Protein AF-A0A7J9YKT3-F1 (afdb_monomer)

Solvent-accessible surface area (backbone atoms only — not comparable to full-atom values): 11358 Å² total; per-residue (Å²): 134,88,76,87,87,88,88,83,88,82,89,78,87,82,83,91,82,81,89,82,86,80,87,88,91,87,81,93,78,93,74,86,92,73,92,78,86,91,80,77,77,70,75,62,49,61,68,47,56,59,59,76,68,74,59,52,71,67,57,52,49,51,52,51,50,53,52,52,51,50,52,50,59,66,44,57,58,57,52,57,50,56,63,51,50,61,52,55,52,54,52,51,52,51,54,46,56,55,48,55,51,51,49,54,50,50,53,50,52,49,61,55,54,70,38,64,71,46,45,53,50,50,36,35,69,75,71,65,51,73,61,98,90,60,81,89,84,78,88,79,72,84,70,72,58,64,68,49,54,59,44,53,56,51,51,51,58,58,64,76,47,60,76,64,62,68,56,51,55,77,72,76,114

Radius of gyration: 45.7 Å; Cα contacts (8 Å, |Δi|>4): 16; chains: 1; bounding box: 79×51×125 Å

Secondary structure (DSSP, 8-state):
-----------------------------------S---SSSHHHHHHHHHHT---HHHHHHHHHHHHHHHHHHHHHHHHHHHHHHHHHHHHHHHHHHHHHHHHHHHHHHHHHTSHHHHHHHIIIII----TT-------PPP-THHHHHHHHHHHHHHTS-TTHHHHHHHH-

Mean predicted aligned error: 21.44 Å

Structure (mmCIF, N/CA/C/O backbone):
data_AF-A0A7J9YKT3-F1
#
_entry.id   AF-A0A7J9YKT3-F1
#
loop_
_atom_site.group_PDB
_atom_site.id
_atom_site.type_symbol
_atom_site.label_atom_id
_atom_site.label_alt_id
_atom_site.label_comp_id
_atom_site.label_asym_id
_atom_site.label_entity_id
_atom_site.label_seq_id
_atom_site.pdbx_PDB_ins_code
_atom_site.Cartn_x
_atom_site.Cartn_y
_atom_site.Cartn_z
_atom_site.occupancy
_atom_site.B_iso_or_equiv
_atom_site.auth_seq_id
_atom_site.auth_comp_id
_atom_site.auth_asym_id
_atom_site.auth_atom_id
_atom_site.pdbx_PDB_model_num
ATOM 1 N N . MET A 1 1 ? -44.458 -33.707 -50.980 1.00 42.25 1 MET A N 1
ATOM 2 C CA . MET A 1 1 ? -44.261 -34.019 -52.418 1.00 42.25 1 MET A CA 1
ATOM 3 C C . MET A 1 1 ? -43.1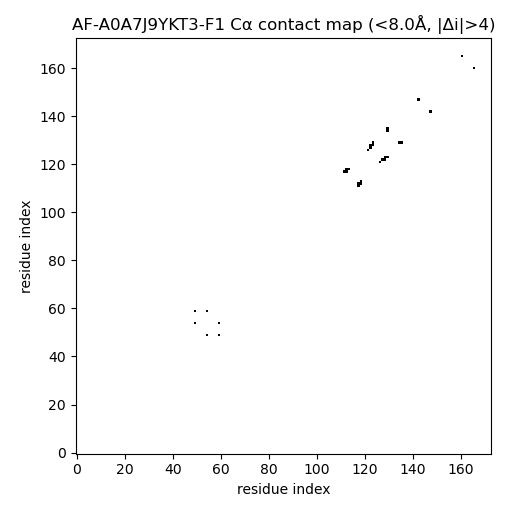01 -33.141 -52.887 1.00 42.25 1 MET A C 1
ATOM 5 O O . MET A 1 1 ? -43.136 -31.963 -52.579 1.00 42.25 1 MET A O 1
ATOM 9 N N . ALA A 1 2 ? -41.930 -33.675 -53.257 1.00 43.16 2 ALA A N 1
ATOM 10 C CA . ALA A 1 2 ? -41.594 -34.298 -54.555 1.00 43.16 2 ALA A CA 1
ATOM 11 C C . ALA A 1 2 ? -41.707 -33.292 -55.731 1.00 43.16 2 ALA A C 1
ATOM 13 O O . ALA A 1 2 ? -42.764 -32.691 -55.865 1.00 43.16 2 ALA A O 1
ATOM 14 N N . GLY A 1 3 ? -40.708 -33.057 -56.599 1.00 41.66 3 GLY A N 1
ATOM 15 C CA . GLY A 1 3 ? -39.344 -33.619 -56.748 1.00 41.66 3 GLY A CA 1
ATOM 16 C C . GLY A 1 3 ? -38.314 -32.543 -57.173 1.00 41.66 3 GLY A C 1
ATOM 17 O O . GLY A 1 3 ? -38.666 -31.383 -57.336 1.00 41.66 3 GLY A O 1
ATOM 18 N N . ARG A 1 4 ? -36.999 -32.823 -57.234 1.00 44.78 4 ARG A N 1
ATOM 19 C CA . ARG A 1 4 ? -36.283 -33.336 -58.437 1.00 44.78 4 ARG A CA 1
ATOM 20 C C . ARG A 1 4 ? -36.859 -32.738 -59.742 1.00 44.78 4 ARG A C 1
ATOM 22 O O . ARG A 1 4 ? -38.002 -33.028 -60.055 1.00 44.78 4 ARG A O 1
ATOM 29 N N . GLY A 1 5 ? -36.177 -31.931 -60.558 1.00 40.28 5 GLY A N 1
ATOM 30 C CA . GLY A 1 5 ? -34.738 -31.703 -60.743 1.00 40.28 5 GLY A CA 1
ATOM 31 C C . GLY A 1 5 ? -34.301 -32.226 -62.121 1.00 40.28 5 GLY A C 1
ATOM 32 O O . GLY A 1 5 ? -34.544 -33.390 -62.419 1.00 40.28 5 GLY A O 1
ATOM 33 N N . SER A 1 6 ? -33.665 -31.402 -62.963 1.00 51.50 6 SER A N 1
ATOM 34 C CA . SER A 1 6 ? -32.997 -31.870 -64.191 1.00 51.50 6 SER A CA 1
ATOM 35 C C . SER A 1 6 ? -32.002 -30.843 -64.735 1.00 51.50 6 SER A C 1
ATOM 37 O O . SER A 1 6 ? -32.259 -29.642 -64.717 1.00 51.50 6 SER A O 1
ATOM 39 N N . ALA A 1 7 ? -30.875 -31.333 -65.248 1.00 48.12 7 ALA A N 1
ATOM 40 C CA . ALA A 1 7 ? -29.852 -30.549 -65.931 1.00 48.12 7 ALA A CA 1
ATOM 41 C C . ALA A 1 7 ? -29.879 -30.814 -67.444 1.00 48.12 7 ALA A C 1
ATOM 43 O O . ALA A 1 7 ? -30.174 -31.933 -67.864 1.00 48.12 7 ALA A O 1
ATOM 44 N N . ARG A 1 8 ? -29.458 -29.826 -68.247 1.00 48.12 8 ARG A N 1
ATOM 45 C CA . ARG A 1 8 ? -28.772 -29.962 -69.556 1.00 48.12 8 ARG A CA 1
ATOM 46 C C . ARG A 1 8 ? -28.261 -28.564 -69.950 1.00 48.12 8 ARG A C 1
ATOM 48 O O . ARG A 1 8 ? -29.015 -27.608 -69.878 1.00 48.12 8 ARG A O 1
ATOM 55 N N . ARG A 1 9 ? -26.951 -28.345 -70.117 1.00 41.38 9 ARG A N 1
ATOM 56 C CA . ARG A 1 9 ? -26.021 -28.849 -71.158 1.00 41.38 9 ARG A CA 1
ATOM 57 C C . ARG A 1 9 ? -26.147 -28.056 -72.461 1.00 41.38 9 ARG A C 1
ATOM 59 O O . ARG A 1 9 ? -27.179 -28.122 -73.110 1.00 41.38 9 ARG A O 1
ATOM 66 N N . GLY A 1 10 ? -25.012 -27.520 -72.917 1.00 42.53 10 GLY A N 1
ATOM 67 C CA . GLY A 1 10 ? -24.754 -27.307 -74.345 1.00 42.53 10 GLY A CA 1
ATOM 68 C C . GLY A 1 10 ? -24.458 -25.866 -74.731 1.00 42.53 10 GLY A C 1
ATOM 69 O O . GLY A 1 10 ? -25.296 -25.209 -75.332 1.00 42.53 10 GLY A O 1
ATOM 70 N N . GLY A 1 11 ? -23.240 -25.396 -74.455 1.00 41.91 11 GLY A N 1
ATOM 71 C CA . GLY A 1 11 ? -22.736 -24.200 -75.124 1.00 41.91 11 GLY A CA 1
ATOM 72 C C . GLY A 1 11 ? -22.426 -24.485 -76.597 1.00 41.91 11 GLY A C 1
ATOM 73 O O . GLY A 1 11 ? -21.904 -25.552 -76.927 1.00 41.91 11 GLY A O 1
ATOM 74 N N . ARG A 1 12 ? -22.701 -23.511 -77.468 1.00 47.53 12 ARG A N 1
ATOM 75 C CA . ARG A 1 12 ? -22.109 -23.393 -78.806 1.00 47.53 12 ARG A CA 1
ATOM 76 C C . ARG A 1 12 ? -21.753 -21.928 -79.062 1.00 47.53 12 ARG A C 1
ATOM 78 O O . ARG A 1 12 ? -22.619 -21.065 -79.125 1.00 47.53 12 ARG A O 1
ATOM 85 N N . THR A 1 13 ? -20.456 -21.680 -79.195 1.00 52.34 13 THR A N 1
ATOM 86 C CA . THR A 1 13 ? -19.858 -20.568 -79.952 1.00 52.34 13 THR A CA 1
ATOM 87 C C . THR A 1 13 ? -20.292 -20.689 -81.438 1.00 52.34 13 THR A C 1
ATOM 89 O O . THR A 1 13 ? -20.691 -21.798 -81.812 1.00 52.34 13 THR A O 1
ATOM 92 N N . PRO A 1 14 ? -20.216 -19.647 -82.315 1.00 56.09 14 PRO A N 1
ATOM 93 C CA . PRO A 1 14 ? -19.023 -18.790 -82.431 1.00 56.09 14 PRO A CA 1
ATOM 94 C C . PRO A 1 14 ? -19.149 -17.344 -83.003 1.00 56.09 14 PRO A C 1
ATOM 96 O O . PRO A 1 14 ? -20.176 -16.934 -83.519 1.00 56.09 14 PRO A O 1
ATOM 99 N N . ARG A 1 15 ? -17.995 -16.644 -82.988 1.00 40.94 15 ARG A N 1
ATOM 100 C CA . ARG A 1 15 ? -17.461 -15.705 -84.019 1.00 40.94 15 ARG A CA 1
ATOM 101 C C . ARG A 1 15 ? -18.273 -14.441 -84.378 1.00 40.94 15 ARG A C 1
ATOM 103 O O . ARG A 1 15 ? -19.284 -14.499 -85.054 1.00 40.94 15 ARG A O 1
ATOM 110 N N . THR A 1 16 ? -17.855 -13.263 -83.899 1.00 48.94 16 THR A N 1
ATOM 111 C CA . THR A 1 16 ? -16.900 -12.311 -84.541 1.00 48.94 16 THR A CA 1
ATOM 112 C C . THR A 1 16 ? -17.385 -11.624 -85.831 1.00 48.94 16 THR A C 1
ATOM 114 O O . THR A 1 16 ? -17.266 -12.189 -86.914 1.00 48.94 16 THR A O 1
ATOM 117 N N . GLY A 1 17 ? -17.754 -10.345 -85.700 1.00 42.78 17 GLY A N 1
ATOM 118 C CA . GLY A 1 17 ? -17.763 -9.300 -86.737 1.00 42.78 17 GLY A CA 1
ATOM 119 C C . GLY A 1 17 ? -17.609 -7.951 -86.015 1.00 42.78 17 GLY A C 1
ATOM 120 O O . GLY A 1 17 ? -18.361 -7.673 -85.090 1.00 42.78 17 GLY A O 1
ATOM 121 N N . SER A 1 18 ? -16.465 -7.275 -86.128 1.00 52.53 18 SER A N 1
ATOM 122 C CA . SER A 1 18 ? -16.122 -6.297 -87.177 1.00 52.53 18 SER A CA 1
ATOM 123 C C . SER A 1 18 ? -16.783 -4.923 -86.979 1.00 52.53 18 SER A C 1
ATOM 125 O O . SER A 1 18 ? -17.913 -4.701 -87.396 1.00 52.53 18 SER A O 1
ATOM 127 N N . ASP A 1 19 ? -16.021 -4.023 -86.349 1.00 43.25 19 ASP A N 1
ATOM 128 C CA . ASP A 1 19 ? -15.802 -2.623 -86.755 1.00 43.25 19 ASP A CA 1
ATOM 129 C C . ASP A 1 19 ? -16.909 -1.919 -87.578 1.00 43.25 19 ASP A C 1
ATOM 131 O O . ASP A 1 19 ? -17.066 -2.209 -88.764 1.00 43.25 19 ASP A O 1
ATOM 135 N N . ARG A 1 20 ? -17.563 -0.891 -86.996 1.00 46.19 20 ARG A N 1
ATOM 136 C CA . ARG A 1 20 ? -17.391 0.518 -87.441 1.00 46.19 20 ARG A CA 1
ATOM 137 C C . ARG A 1 20 ? -18.212 1.575 -86.685 1.00 46.19 20 ARG A C 1
ATOM 139 O O . ARG A 1 20 ? -19.434 1.574 -86.698 1.00 46.19 20 ARG A O 1
ATOM 146 N N . SER A 1 21 ? -17.490 2.628 -86.293 1.00 43.78 21 SER A N 1
ATOM 147 C CA . SER A 1 21 ? -17.859 4.053 -86.434 1.00 43.78 21 SER A CA 1
ATOM 148 C C . SER A 1 21 ? -18.909 4.745 -85.526 1.00 43.78 21 SER A C 1
AT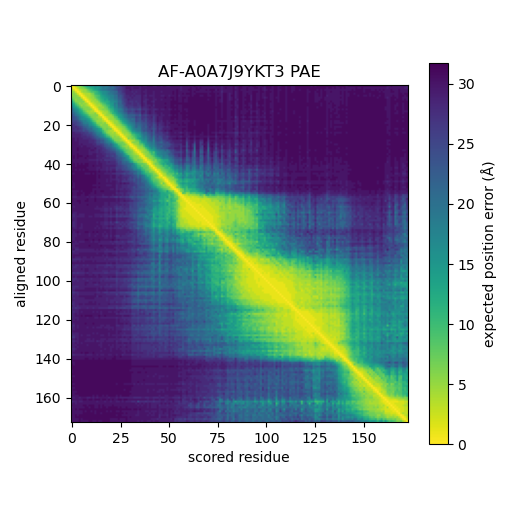OM 150 O O . SER A 1 21 ? -20.028 4.292 -85.343 1.00 43.78 21 SER A O 1
ATOM 152 N N . ARG A 1 22 ? -18.525 5.976 -85.128 1.00 39.78 22 ARG A N 1
ATOM 153 C CA . ARG A 1 22 ? -19.340 7.192 -84.858 1.00 39.78 22 ARG A CA 1
ATOM 154 C C . ARG A 1 22 ? -20.277 7.258 -83.624 1.00 39.78 22 ARG A C 1
ATOM 156 O O . ARG A 1 22 ? -21.459 6.959 -83.697 1.00 39.78 22 ARG A O 1
ATOM 163 N N . ARG A 1 23 ? -19.725 7.841 -82.539 1.00 40.22 23 ARG A N 1
ATOM 164 C CA . ARG A 1 23 ? -20.136 9.104 -81.842 1.00 40.22 23 ARG A CA 1
ATOM 165 C C . ARG A 1 23 ? -21.570 9.612 -82.145 1.00 40.22 23 ARG A C 1
ATOM 167 O O . ARG A 1 23 ? -21.827 9.828 -83.330 1.00 40.22 23 ARG A O 1
ATOM 174 N N . PRO A 1 24 ? -22.439 9.939 -81.145 1.00 59.12 24 PRO A N 1
ATOM 175 C CA . PRO A 1 24 ? -22.205 11.037 -80.163 1.00 59.12 24 PRO A CA 1
ATOM 176 C C . PRO A 1 24 ? -22.820 10.826 -78.739 1.00 59.12 24 PRO A C 1
ATOM 178 O O . PRO A 1 24 ? -23.414 9.787 -78.494 1.00 59.12 24 PRO A O 1
ATOM 181 N N . GLU A 1 25 ? -22.743 11.703 -77.715 1.00 43.75 25 GLU A N 1
ATOM 182 C CA . GLU A 1 25 ? -22.010 12.981 -77.481 1.00 43.75 25 GLU A CA 1
ATOM 183 C C . GLU A 1 25 ? -21.504 13.082 -76.013 1.00 43.75 25 GLU A C 1
ATOM 185 O O . GLU A 1 25 ? -20.301 13.024 -75.779 1.00 43.75 25 GLU A O 1
ATOM 190 N N . ARG A 1 26 ? -22.411 13.281 -75.030 1.00 47.78 26 ARG A N 1
ATOM 191 C CA . ARG A 1 26 ? -22.111 13.912 -73.725 1.00 47.78 26 ARG A CA 1
ATOM 192 C C . ARG A 1 26 ? -23.182 13.652 -72.652 1.00 47.78 26 ARG A C 1
ATOM 194 O O . ARG A 1 26 ? -24.315 14.080 -72.840 1.00 47.78 26 ARG A O 1
ATOM 201 N N . VAL A 1 27 ? -22.797 13.137 -71.476 1.00 47.38 27 VAL A N 1
ATOM 202 C CA . VAL A 1 27 ? -23.450 13.459 -70.184 1.00 47.38 27 VAL A CA 1
ATOM 203 C C . VAL A 1 27 ? -22.380 13.603 -69.096 1.00 47.38 27 VAL A C 1
ATOM 205 O O . VAL A 1 27 ? -21.420 12.837 -69.039 1.00 47.38 27 VAL A O 1
ATOM 208 N N . LEU A 1 28 ? -22.539 14.625 -68.256 1.00 54.47 28 LEU A N 1
ATOM 209 C CA . LEU A 1 28 ? -21.634 15.001 -67.174 1.00 54.47 28 LEU A CA 1
ATOM 210 C C . LEU A 1 28 ? -21.710 13.984 -66.015 1.00 54.47 28 LEU A C 1
ATOM 212 O O . LEU A 1 28 ? -22.789 13.742 -65.482 1.00 54.47 28 LEU A O 1
ATOM 216 N N . GLY A 1 29 ? -20.574 13.408 -65.610 1.00 46.81 29 GLY A N 1
ATOM 217 C CA . GLY A 1 29 ? -20.508 12.368 -64.574 1.00 46.81 29 GLY A CA 1
ATOM 218 C C . GLY A 1 29 ? -19.442 12.645 -63.517 1.00 46.81 29 GLY A C 1
ATOM 219 O O . GLY A 1 29 ? -18.378 12.029 -63.526 1.00 46.81 29 GLY A O 1
ATOM 220 N N . THR A 1 30 ? -19.713 13.567 -62.593 1.00 55.75 30 THR A N 1
ATOM 221 C CA . THR A 1 30 ? -18.788 13.916 -61.503 1.00 55.75 30 THR A CA 1
ATOM 222 C C . THR A 1 30 ? -18.714 12.799 -60.457 1.00 55.75 30 THR A C 1
ATOM 224 O O . THR A 1 30 ? -19.595 12.695 -59.604 1.00 55.75 30 THR A O 1
ATOM 227 N N . ARG A 1 31 ? -17.644 11.989 -60.463 1.00 49.09 31 ARG A N 1
ATOM 228 C CA . ARG A 1 31 ? -17.258 11.130 -59.323 1.00 49.09 31 ARG A CA 1
ATOM 229 C C . ARG A 1 31 ? -15.738 11.159 -59.078 1.00 49.09 31 ARG A C 1
ATOM 231 O O . ARG A 1 31 ? -14.978 11.321 -60.030 1.00 49.09 31 ARG A O 1
ATOM 238 N N . PRO A 1 32 ? -15.287 11.090 -57.809 1.00 47.56 32 PRO A N 1
ATOM 239 C CA . PRO A 1 32 ? -13.960 11.566 -57.423 1.00 47.56 32 PRO A CA 1
ATOM 240 C C . PRO A 1 32 ? -12.833 10.569 -57.716 1.00 47.56 32 PRO A C 1
ATOM 242 O O . PRO A 1 32 ? -12.919 9.387 -57.395 1.00 47.56 32 PRO A O 1
ATOM 245 N N . ALA A 1 33 ? -11.717 11.087 -58.229 1.00 50.75 33 ALA A N 1
ATOM 246 C CA . ALA A 1 33 ? -10.463 10.353 -58.339 1.00 50.75 33 ALA A CA 1
ATOM 247 C C . ALA A 1 33 ? -9.710 10.359 -56.995 1.00 50.75 33 ALA A C 1
ATOM 249 O O . ALA A 1 33 ? -9.066 11.354 -56.655 1.00 50.75 33 ALA A O 1
ATOM 250 N N . ARG A 1 34 ? -9.761 9.250 -56.245 1.00 53.72 34 ARG A N 1
ATOM 251 C CA . ARG A 1 34 ? -8.883 8.973 -55.090 1.00 53.72 34 ARG A CA 1
ATOM 252 C C . ARG A 1 34 ? -8.478 7.488 -55.035 1.00 53.72 34 ARG A C 1
ATOM 254 O O . ARG A 1 34 ? -9.050 6.663 -55.741 1.00 53.72 34 ARG A O 1
ATOM 261 N N . GLU A 1 35 ? -7.439 7.185 -54.255 1.00 52.09 35 GLU A N 1
ATOM 262 C CA . GLU A 1 35 ? -6.932 5.830 -53.959 1.00 52.09 35 GLU A CA 1
ATOM 263 C C . GLU A 1 35 ? -6.434 4.950 -55.133 1.00 52.09 35 GLU A C 1
ATOM 265 O O . GLU A 1 35 ? -6.736 3.760 -55.206 1.00 52.09 35 GLU A O 1
ATOM 270 N N . ARG A 1 36 ? -5.521 5.457 -55.983 1.00 48.56 36 ARG A N 1
ATOM 271 C CA . ARG A 1 36 ? -4.493 4.582 -56.601 1.00 48.56 36 ARG A CA 1
ATOM 272 C C . ARG A 1 36 ? -3.072 5.159 -56.511 1.00 48.56 36 ARG A C 1
ATOM 274 O O . ARG A 1 36 ? -2.715 6.111 -57.194 1.00 48.56 36 ARG A O 1
ATOM 281 N N . LEU A 1 37 ? -2.257 4.481 -55.696 1.00 53.25 37 LEU A N 1
ATOM 282 C CA . LEU A 1 37 ? -0.803 4.319 -55.838 1.00 53.25 37 LEU A CA 1
ATOM 283 C C . LEU A 1 37 ? 0.064 5.597 -55.818 1.00 53.25 37 LEU A C 1
ATOM 285 O O . LEU A 1 37 ? 0.730 5.945 -56.790 1.00 53.25 37 LEU A O 1
ATOM 289 N N . ARG A 1 38 ? 0.195 6.213 -54.633 1.00 49.31 38 ARG A N 1
ATOM 290 C CA . ARG A 1 38 ? 1.321 7.115 -54.294 1.00 49.31 38 ARG A CA 1
ATOM 291 C C . ARG A 1 38 ? 2.332 6.485 -53.319 1.00 49.31 38 ARG A C 1
ATOM 293 O O . ARG A 1 38 ? 2.898 7.169 -52.472 1.00 49.31 38 ARG A O 1
ATOM 300 N N . SER A 1 39 ? 2.618 5.192 -53.490 1.00 56.00 39 SER A N 1
ATOM 301 C CA . SER A 1 39 ? 3.722 4.489 -52.817 1.00 56.00 39 SER A CA 1
ATOM 302 C C . SER A 1 39 ? 4.799 4.113 -53.842 1.00 56.00 39 SER A C 1
ATOM 304 O O . SER A 1 39 ? 4.652 3.140 -54.572 1.00 56.00 39 SER A O 1
ATOM 306 N N . GLY A 1 40 ? 5.855 4.928 -53.964 1.00 56.66 40 GLY A N 1
ATOM 307 C CA . GLY A 1 40 ? 6.952 4.632 -54.905 1.00 56.66 40 GLY A CA 1
ATOM 308 C C . GLY A 1 40 ? 7.996 5.732 -55.142 1.00 56.66 40 GLY A C 1
ATOM 309 O O . GLY A 1 40 ? 9.105 5.435 -55.577 1.00 56.66 40 GLY A O 1
ATOM 310 N N . LEU A 1 41 ? 7.698 7.001 -54.832 1.00 54.56 41 LEU A N 1
ATOM 311 C CA . LEU A 1 41 ? 8.564 8.137 -55.212 1.00 54.56 41 LEU A CA 1
ATOM 312 C C . LEU A 1 41 ? 9.405 8.752 -54.080 1.00 54.56 41 LEU A C 1
ATOM 314 O O . LEU A 1 41 ? 10.090 9.746 -54.325 1.00 54.56 41 LEU A O 1
ATOM 318 N N . ARG A 1 42 ? 9.376 8.197 -52.857 1.00 54.34 42 ARG A N 1
ATOM 319 C CA . ARG A 1 42 ? 10.095 8.774 -51.700 1.00 54.34 42 ARG A CA 1
ATOM 320 C C . ARG A 1 42 ? 11.464 8.123 -51.426 1.00 54.34 42 ARG A C 1
ATOM 322 O O . ARG A 1 42 ? 12.401 8.844 -51.110 1.00 54.34 42 ARG A O 1
ATOM 329 N N . SER A 1 43 ? 11.627 6.817 -51.671 1.00 53.03 43 SER A N 1
ATOM 330 C CA . SER A 1 43 ? 12.913 6.104 -51.494 1.00 53.03 43 SER A CA 1
ATOM 331 C C . SER A 1 43 ? 13.998 6.535 -52.504 1.00 53.03 43 SER A C 1
ATOM 333 O O . SER A 1 43 ? 15.136 6.805 -52.127 1.00 53.03 43 SER A O 1
ATOM 335 N N . LYS A 1 44 ? 13.652 6.712 -53.791 1.00 51.53 44 LYS A N 1
ATOM 336 C CA . LYS A 1 44 ? 14.640 7.041 -54.843 1.00 51.53 44 LYS A CA 1
ATOM 337 C C . LYS A 1 44 ? 15.211 8.470 -54.783 1.00 51.53 44 LYS A C 1
ATOM 339 O O . LYS A 1 44 ? 16.254 8.720 -55.382 1.00 51.53 44 LYS A O 1
ATOM 344 N N . ARG A 1 45 ? 14.575 9.413 -54.072 1.00 54.03 45 ARG A N 1
ATOM 345 C CA . ARG A 1 45 ? 15.029 10.822 -54.031 1.00 54.03 45 ARG A CA 1
ATOM 346 C C . ARG A 1 45 ? 16.269 11.038 -53.163 1.00 54.03 45 ARG A C 1
ATOM 348 O O . ARG A 1 45 ? 17.102 11.860 -53.526 1.00 54.03 45 ARG A O 1
ATOM 355 N N . VAL A 1 46 ? 16.435 10.270 -52.084 1.00 56.62 46 VAL A N 1
ATOM 356 C CA . VAL A 1 46 ? 17.615 10.371 -51.201 1.00 56.62 46 VAL A CA 1
ATOM 357 C C . VAL A 1 46 ? 18.882 9.916 -51.941 1.00 56.62 46 VAL A C 1
ATOM 359 O O . VAL A 1 46 ? 19.887 10.623 -51.953 1.00 56.62 46 VAL A O 1
ATOM 362 N N . ALA A 1 47 ? 18.800 8.797 -52.670 1.00 54.94 47 ALA A N 1
ATOM 363 C CA . ALA A 1 47 ? 19.890 8.308 -53.520 1.00 54.94 47 ALA A CA 1
ATOM 364 C C . ALA A 1 47 ? 20.221 9.255 -54.697 1.00 54.94 47 ALA A C 1
ATOM 366 O O . ALA A 1 47 ? 21.371 9.329 -55.130 1.00 54.94 47 ALA A O 1
ATOM 367 N N . GLY A 1 48 ? 19.226 9.989 -55.213 1.00 53.22 48 GLY A N 1
ATOM 368 C CA . GLY A 1 48 ? 19.409 10.994 -56.265 1.00 53.22 48 GLY A CA 1
ATOM 369 C C . GLY A 1 48 ? 20.091 12.277 -55.777 1.00 53.22 48 GLY A C 1
ATOM 370 O O . GLY A 1 48 ? 21.026 12.750 -56.420 1.00 53.22 48 GLY A O 1
ATOM 371 N N . ALA A 1 49 ? 19.686 12.805 -54.617 1.00 57.91 49 ALA A N 1
ATOM 372 C CA . ALA A 1 49 ? 20.244 14.039 -54.054 1.00 57.91 49 ALA A CA 1
ATOM 373 C C . ALA A 1 49 ? 21.761 13.938 -53.802 1.00 57.91 49 ALA A C 1
ATOM 375 O O . ALA A 1 49 ? 22.516 14.838 -54.163 1.00 57.91 49 ALA A O 1
ATOM 376 N N . ALA A 1 50 ? 22.235 12.798 -53.288 1.00 54.72 50 ALA A N 1
ATOM 377 C CA . ALA A 1 50 ? 23.665 12.557 -53.080 1.00 54.72 50 ALA A CA 1
ATOM 378 C C . ALA A 1 50 ? 24.481 12.461 -54.390 1.00 54.72 50 ALA A C 1
ATOM 380 O O . ALA A 1 50 ? 25.701 12.665 -54.370 1.00 54.72 50 ALA A O 1
ATOM 381 N N . ARG A 1 51 ? 23.841 12.152 -55.532 1.00 53.00 51 ARG A N 1
ATOM 382 C CA . ARG A 1 51 ? 24.494 12.134 -56.855 1.00 53.00 51 ARG A CA 1
ATOM 383 C C . ARG A 1 51 ? 24.672 13.528 -57.453 1.00 53.00 51 ARG A C 1
ATOM 385 O O . ARG A 1 51 ? 25.704 13.758 -58.072 1.00 53.00 51 ARG A O 1
ATOM 392 N N . ALA A 1 52 ? 23.745 14.451 -57.203 1.00 56.56 52 ALA A N 1
ATOM 393 C CA . ALA A 1 52 ? 23.808 15.823 -57.717 1.00 56.56 52 ALA A CA 1
ATOM 394 C C . ALA A 1 52 ? 24.979 16.658 -57.150 1.00 56.56 52 ALA A C 1
ATOM 396 O O . ALA A 1 52 ? 25.386 17.632 -57.768 1.00 56.56 52 ALA A O 1
ATOM 397 N N . LEU A 1 53 ? 25.540 16.272 -55.997 1.00 57.69 53 LEU A N 1
ATOM 398 C CA . LEU A 1 53 ? 26.565 17.045 -55.277 1.00 57.69 53 LEU A CA 1
ATOM 399 C C . LEU A 1 53 ? 28.025 16.666 -55.601 1.00 57.69 53 LEU A C 1
ATOM 401 O O . LEU A 1 53 ? 28.930 17.106 -54.901 1.00 57.69 53 LEU A O 1
ATOM 405 N N . GLY A 1 54 ? 28.290 15.808 -56.595 1.00 53.59 54 GLY A N 1
ATOM 406 C CA . GLY A 1 54 ? 29.664 15.488 -57.044 1.00 53.59 54 GLY A CA 1
ATOM 407 C C . GLY A 1 54 ? 30.578 14.768 -56.031 1.00 53.59 54 GLY A C 1
ATOM 408 O O . GLY A 1 54 ? 31.723 14.457 -56.342 1.00 53.59 54 GLY A O 1
ATOM 409 N N . LEU A 1 55 ? 30.090 14.469 -54.823 1.00 58.81 55 LEU A N 1
ATOM 410 C CA . LEU A 1 55 ? 30.872 13.869 -53.740 1.00 58.81 55 LEU A CA 1
ATOM 411 C C . LEU A 1 55 ? 31.335 12.442 -54.084 1.00 58.81 55 LEU A C 1
ATOM 413 O O . LEU A 1 55 ? 30.525 11.587 -54.455 1.00 58.81 55 LEU A O 1
ATOM 417 N N . SER A 1 56 ? 32.630 12.175 -53.896 1.00 68.50 56 SER A N 1
ATOM 418 C CA . SER A 1 56 ? 33.228 10.846 -54.056 1.00 68.50 56 SER A CA 1
ATOM 419 C C . SER A 1 56 ? 32.573 9.808 -53.135 1.00 68.50 56 SER A C 1
ATOM 421 O O . SER A 1 56 ? 32.046 10.141 -52.068 1.00 68.50 56 SER A O 1
ATOM 423 N N . THR A 1 57 ? 32.617 8.531 -53.531 1.00 73.62 57 THR A N 1
ATOM 424 C CA . THR A 1 57 ? 32.026 7.411 -52.772 1.00 73.62 57 THR A CA 1
ATOM 425 C C . THR A 1 57 ? 32.465 7.412 -51.305 1.00 73.62 57 THR A C 1
ATOM 427 O O . THR A 1 57 ? 31.631 7.221 -50.424 1.00 73.62 57 THR A O 1
ATOM 430 N N . THR A 1 58 ? 33.727 7.751 -51.029 1.00 80.38 58 THR A N 1
ATOM 431 C CA . THR A 1 58 ? 34.291 7.882 -49.678 1.00 80.38 58 THR A CA 1
ATOM 432 C C . THR A 1 58 ? 33.615 8.979 -48.850 1.00 80.38 58 THR A C 1
ATOM 434 O O . THR A 1 58 ? 33.255 8.738 -47.701 1.00 80.38 58 THR A O 1
ATOM 437 N N . ARG A 1 59 ? 33.361 10.170 -49.421 1.00 78.44 59 ARG A N 1
ATOM 438 C CA . ARG A 1 59 ? 32.633 11.245 -48.714 1.00 78.44 59 ARG A CA 1
ATOM 439 C C . ARG A 1 59 ? 31.166 10.881 -48.475 1.00 78.44 59 ARG A C 1
ATOM 441 O O . ARG A 1 59 ? 30.629 11.209 -47.422 1.00 78.44 59 ARG A O 1
ATOM 448 N N . ARG A 1 60 ? 30.523 10.169 -49.410 1.00 76.94 60 ARG A N 1
ATOM 449 C CA . ARG A 1 60 ? 29.156 9.652 -49.207 1.00 76.94 60 ARG A CA 1
ATOM 450 C C . ARG A 1 60 ? 29.101 8.608 -48.090 1.00 76.94 60 ARG A C 1
ATOM 452 O O . ARG A 1 60 ? 28.192 8.672 -47.271 1.00 76.94 60 ARG A O 1
ATOM 459 N N . ALA A 1 61 ? 30.077 7.701 -48.030 1.00 84.38 61 ALA A N 1
ATOM 460 C CA . ALA A 1 61 ? 30.198 6.717 -46.956 1.00 84.38 61 ALA A CA 1
ATOM 461 C C . ALA A 1 61 ? 30.431 7.388 -45.591 1.00 84.38 61 ALA A C 1
ATOM 463 O O . ALA A 1 61 ? 29.756 7.037 -44.630 1.00 84.38 61 ALA A O 1
ATOM 464 N N . ALA A 1 62 ? 31.297 8.406 -45.519 1.00 88.75 62 ALA A N 1
ATOM 465 C CA . ALA A 1 62 ? 31.528 9.171 -44.291 1.00 88.75 62 ALA A CA 1
ATOM 466 C C . ALA A 1 62 ? 30.257 9.886 -43.790 1.00 88.75 62 ALA A C 1
ATOM 468 O O . ALA A 1 62 ? 29.918 9.786 -42.614 1.00 88.75 62 ALA A O 1
ATOM 469 N N . ILE A 1 63 ? 29.506 10.551 -44.679 1.00 88.38 63 ILE A N 1
ATOM 470 C CA . ILE A 1 63 ? 28.233 11.199 -44.315 1.00 88.38 63 ILE A CA 1
ATOM 471 C C . ILE A 1 63 ? 27.194 10.156 -43.873 1.00 88.38 63 ILE A C 1
ATOM 473 O O . ILE A 1 63 ? 26.509 10.365 -42.875 1.00 88.38 63 ILE A O 1
ATOM 477 N N . ALA A 1 64 ? 27.093 9.019 -44.569 1.00 88.38 64 ALA A N 1
ATOM 478 C CA . ALA A 1 64 ? 26.190 7.938 -44.179 1.00 88.38 64 ALA A CA 1
ATOM 479 C C . ALA A 1 64 ? 26.547 7.358 -42.798 1.00 88.38 64 ALA A C 1
ATOM 481 O O . ALA A 1 64 ? 25.653 7.168 -41.978 1.00 88.38 64 ALA A O 1
ATOM 482 N N . ALA A 1 65 ? 27.836 7.149 -42.513 1.00 89.50 65 ALA A N 1
ATOM 483 C CA . ALA A 1 65 ? 28.310 6.699 -41.207 1.00 89.50 65 ALA A CA 1
ATOM 484 C C . ALA A 1 65 ? 27.955 7.702 -40.097 1.00 89.50 65 ALA A C 1
ATOM 486 O O . ALA A 1 65 ? 27.409 7.300 -39.075 1.00 89.50 65 ALA A O 1
ATOM 487 N N . LEU A 1 66 ? 28.165 9.007 -40.316 1.00 92.69 66 LEU A N 1
ATOM 488 C CA . LEU A 1 66 ? 27.782 10.047 -39.350 1.00 92.69 66 LEU A CA 1
ATOM 489 C C . LEU A 1 66 ? 26.269 10.074 -39.076 1.00 92.69 66 LEU A C 1
ATOM 491 O O . LEU A 1 66 ? 25.872 10.239 -37.926 1.00 92.69 66 LEU A O 1
ATOM 495 N N . VAL A 1 67 ? 25.428 9.871 -40.098 1.00 92.81 67 VAL A N 1
ATOM 496 C CA . VAL A 1 67 ? 23.961 9.794 -39.939 1.00 92.81 67 VAL A CA 1
ATOM 497 C C . VAL A 1 67 ? 23.530 8.527 -39.191 1.00 92.81 67 VAL A C 1
ATOM 499 O O . VAL A 1 67 ? 22.611 8.582 -38.377 1.00 92.81 67 VAL A O 1
ATOM 502 N N . VAL A 1 68 ? 24.194 7.390 -39.418 1.00 92.38 68 VAL A N 1
ATOM 503 C CA . VAL A 1 68 ? 23.936 6.159 -38.651 1.00 92.38 68 VAL A CA 1
ATOM 504 C C . VAL A 1 68 ? 24.368 6.333 -37.192 1.00 92.38 68 VAL A C 1
ATOM 506 O O . VAL A 1 68 ? 23.601 5.994 -36.294 1.00 92.38 68 VAL A O 1
ATOM 509 N N . CYS A 1 69 ? 25.538 6.928 -36.940 1.00 90.75 69 CYS A N 1
ATOM 510 C CA . CYS A 1 69 ? 26.019 7.216 -35.588 1.00 90.75 69 CYS A CA 1
ATOM 511 C C . CYS A 1 69 ? 25.115 8.207 -34.840 1.00 90.75 69 CYS A C 1
ATOM 513 O O . CYS A 1 69 ? 24.820 7.984 -33.668 1.00 90.75 69 CYS A O 1
ATOM 515 N N . SER A 1 70 ? 24.633 9.272 -35.491 1.00 93.00 70 SER A N 1
ATOM 516 C CA . SER A 1 70 ? 23.729 10.232 -34.842 1.00 93.00 70 SER A CA 1
ATOM 517 C C . SER A 1 70 ? 22.353 9.627 -34.552 1.00 93.00 70 SER A C 1
ATOM 519 O O . SER A 1 70 ? 21.803 9.859 -33.473 1.00 93.00 70 SER A O 1
ATOM 521 N N . LEU A 1 71 ? 21.822 8.794 -35.455 1.00 90.25 71 LEU A N 1
ATOM 522 C CA . LEU A 1 71 ? 20.571 8.067 -35.233 1.00 90.25 71 LEU A CA 1
ATOM 523 C C . LEU A 1 71 ? 20.707 7.059 -34.082 1.00 90.25 71 LEU A C 1
ATOM 525 O O . LEU A 1 71 ? 19.847 7.018 -33.204 1.00 90.25 71 LEU A O 1
ATOM 529 N N . ALA A 1 72 ? 21.810 6.307 -34.036 1.00 87.31 72 ALA A N 1
ATOM 530 C CA . ALA A 1 72 ? 22.118 5.402 -32.933 1.00 87.31 72 ALA A CA 1
ATOM 531 C C . ALA A 1 72 ? 22.232 6.153 -31.596 1.00 87.31 72 ALA A C 1
ATOM 533 O O . ALA A 1 72 ? 21.626 5.737 -30.614 1.00 87.31 72 ALA A O 1
ATOM 534 N N . PHE A 1 73 ? 22.925 7.297 -31.563 1.00 87.56 73 PHE A N 1
ATOM 535 C CA . PHE A 1 73 ? 23.057 8.117 -30.353 1.00 87.56 73 PHE A CA 1
ATOM 536 C C . PHE A 1 73 ? 21.713 8.708 -29.892 1.00 87.56 73 PHE A C 1
ATOM 538 O O . PHE A 1 73 ? 21.418 8.723 -28.699 1.00 87.56 73 PHE A O 1
ATOM 545 N N . THR A 1 74 ? 20.858 9.116 -30.836 1.00 87.88 74 THR 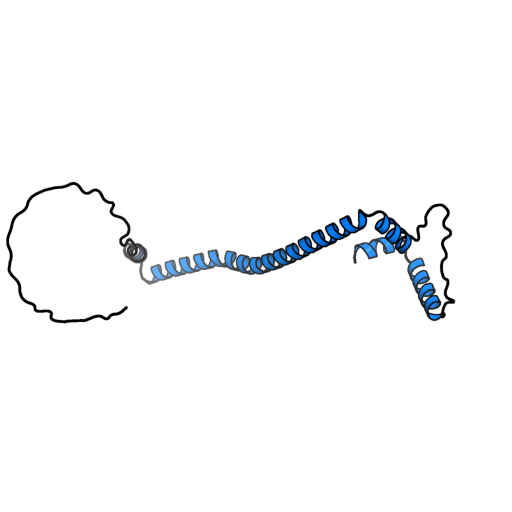A N 1
ATOM 546 C CA . THR A 1 74 ? 19.498 9.611 -30.551 1.00 87.88 74 THR A CA 1
ATOM 547 C C . THR A 1 74 ? 18.598 8.519 -29.963 1.00 87.88 74 THR A C 1
ATOM 549 O O . THR A 1 74 ? 17.751 8.820 -29.130 1.00 87.88 74 THR A O 1
ATOM 552 N N . ILE A 1 75 ? 18.778 7.256 -30.369 1.00 80.06 75 ILE A N 1
ATOM 553 C CA . ILE A 1 75 ? 17.952 6.114 -29.933 1.00 80.06 75 ILE A CA 1
ATOM 554 C C . ILE A 1 75 ? 18.511 5.424 -28.673 1.00 80.06 75 ILE A C 1
ATOM 556 O O . ILE A 1 75 ? 17.736 4.890 -27.880 1.00 80.06 75 ILE A O 1
ATOM 560 N N . ALA A 1 76 ? 19.824 5.477 -28.429 1.00 75.88 76 ALA A N 1
ATOM 561 C CA . ALA A 1 76 ? 20.473 4.846 -27.273 1.00 75.88 76 ALA A CA 1
ATOM 562 C C . ALA A 1 76 ? 19.935 5.343 -25.916 1.00 75.88 76 ALA A C 1
ATOM 564 O O . ALA A 1 76 ? 19.891 4.585 -24.947 1.00 75.88 76 ALA A O 1
ATOM 565 N N . VAL A 1 77 ? 19.499 6.606 -25.844 1.00 69.56 77 VAL A N 1
ATOM 566 C CA . VAL A 1 77 ? 18.884 7.186 -24.641 1.00 69.56 77 VAL A CA 1
ATOM 567 C C . VAL A 1 77 ? 17.441 6.677 -24.429 1.00 69.56 77 VAL A C 1
ATOM 569 O O . VAL A 1 77 ? 17.195 6.106 -23.367 1.00 69.56 77 VAL A O 1
ATOM 572 N N . PRO A 1 78 ? 16.512 6.778 -25.406 1.00 70.19 78 PRO A N 1
ATOM 573 C CA . PRO A 1 78 ? 15.184 6.160 -25.334 1.00 70.19 78 PRO A CA 1
ATOM 574 C C . PRO A 1 78 ? 15.173 4.660 -25.019 1.00 70.19 78 PRO A C 1
ATOM 576 O O . PRO A 1 78 ? 14.294 4.201 -24.291 1.00 70.19 78 PRO A O 1
ATOM 579 N N . LEU A 1 79 ? 16.128 3.886 -25.551 1.00 63.53 79 LEU A N 1
ATOM 580 C CA . LEU A 1 79 ? 16.115 2.427 -25.396 1.00 63.53 79 LEU A CA 1
ATOM 581 C C . LEU A 1 79 ? 16.307 1.995 -23.935 1.00 63.53 79 LEU A C 1
ATOM 583 O O . LEU A 1 79 ? 15.591 1.114 -23.464 1.00 63.53 79 LEU A O 1
ATOM 587 N N . ARG A 1 80 ? 17.214 2.652 -23.193 1.00 66.25 80 ARG A N 1
ATOM 588 C CA . ARG A 1 80 ? 17.402 2.359 -21.761 1.00 66.25 80 ARG A CA 1
ATOM 589 C C . ARG A 1 80 ? 16.180 2.741 -20.922 1.00 66.25 80 ARG A C 1
ATOM 591 O O . ARG A 1 80 ? 15.849 2.027 -19.986 1.00 66.25 80 ARG A O 1
ATOM 598 N N . THR A 1 81 ? 15.497 3.839 -21.260 1.00 64.75 81 THR A N 1
ATOM 599 C CA . THR A 1 81 ? 14.313 4.289 -20.513 1.00 64.75 81 THR A CA 1
ATOM 600 C C . THR A 1 81 ? 13.105 3.407 -20.787 1.00 64.75 81 THR A C 1
ATOM 602 O O . THR A 1 81 ? 12.362 3.122 -19.861 1.00 64.75 81 THR A O 1
ATOM 605 N N . TYR A 1 82 ? 12.939 2.918 -22.020 1.00 67.56 82 TYR A N 1
ATOM 606 C CA . TYR A 1 82 ? 11.836 2.022 -22.374 1.00 67.56 82 TYR A CA 1
ATOM 607 C C . TYR A 1 82 ? 11.951 0.658 -21.673 1.00 67.56 82 TYR A C 1
ATOM 609 O O . TYR A 1 82 ? 10.957 0.124 -21.195 1.00 67.56 82 TYR A O 1
ATOM 617 N N . LEU A 1 83 ? 13.173 0.121 -21.558 1.00 65.19 83 LEU A N 1
ATOM 618 C CA . LEU A 1 83 ? 13.427 -1.131 -20.836 1.00 65.19 83 LEU A CA 1
ATOM 619 C C . LEU A 1 83 ? 13.292 -0.982 -19.311 1.00 65.19 83 LEU A C 1
ATOM 621 O O . LEU A 1 83 ? 12.839 -1.918 -18.664 1.00 65.19 83 LEU A O 1
ATOM 625 N N . ALA A 1 84 ? 13.638 0.180 -18.742 1.00 62.06 84 ALA A N 1
ATOM 626 C CA . ALA A 1 84 ? 13.413 0.465 -17.321 1.00 62.06 84 ALA A CA 1
ATOM 627 C C . ALA A 1 84 ? 11.912 0.607 -16.994 1.00 62.06 84 ALA A C 1
ATOM 629 O O . ALA A 1 84 ? 11.410 -0.066 -16.099 1.00 62.06 84 ALA A O 1
ATOM 630 N N . GLN A 1 85 ? 11.176 1.379 -17.805 1.00 58.19 85 GLN A N 1
ATOM 631 C CA . GLN A 1 85 ? 9.733 1.615 -17.643 1.00 58.19 85 GLN A CA 1
ATOM 632 C C . GLN A 1 85 ? 8.894 0.331 -17.616 1.00 58.19 85 GLN A C 1
ATOM 634 O O . GLN A 1 85 ? 7.806 0.317 -17.047 1.00 58.19 85 GLN A O 1
ATOM 639 N N . GLN A 1 86 ? 9.372 -0.752 -18.232 1.00 65.19 86 GLN A N 1
ATOM 640 C CA . GLN A 1 86 ? 8.628 -2.006 -18.291 1.00 65.19 86 GLN A CA 1
ATOM 641 C C . GLN A 1 86 ? 8.645 -2.788 -16.963 1.00 65.19 86 GLN A C 1
ATOM 643 O O . GLN A 1 86 ? 7.739 -3.587 -16.736 1.00 65.19 86 GLN A O 1
ATOM 648 N N . ALA A 1 87 ? 9.615 -2.528 -16.077 1.00 62.66 87 ALA A N 1
ATOM 649 C CA . ALA A 1 87 ? 9.581 -2.994 -14.690 1.00 62.66 87 ALA A CA 1
ATOM 650 C C . ALA A 1 87 ? 8.676 -2.090 -13.832 1.00 62.66 87 ALA A C 1
ATOM 652 O O . ALA A 1 87 ? 7.797 -2.596 -13.135 1.00 62.66 87 ALA A O 1
ATOM 653 N N . ASP A 1 88 ? 8.823 -0.766 -13.972 1.00 61.91 88 ASP A N 1
ATOM 654 C CA . ASP A 1 88 ? 8.050 0.235 -13.220 1.00 61.91 88 ASP A CA 1
ATOM 655 C C . ASP A 1 88 ? 6.527 0.053 -13.392 1.00 61.91 88 ASP A C 1
ATOM 657 O O . ASP A 1 88 ? 5.768 0.183 -12.434 1.00 61.91 88 ASP A O 1
ATOM 661 N N . VAL A 1 89 ? 6.062 -0.272 -14.608 1.00 71.19 89 VAL A N 1
ATOM 662 C CA . VAL A 1 89 ? 4.631 -0.513 -14.887 1.00 71.19 89 VAL A CA 1
ATOM 663 C C . VAL A 1 89 ? 4.115 -1.767 -14.175 1.00 71.19 89 VAL A C 1
ATOM 665 O O . VAL A 1 89 ? 3.028 -1.725 -13.604 1.00 71.19 89 VAL A O 1
ATOM 668 N N . ALA A 1 90 ? 4.885 -2.859 -14.164 1.00 72.62 90 ALA A N 1
ATOM 669 C CA . ALA A 1 90 ? 4.476 -4.098 -13.499 1.00 72.62 90 ALA A CA 1
ATOM 670 C C . ALA A 1 90 ? 4.385 -3.917 -11.974 1.00 72.62 90 ALA A C 1
ATOM 672 O O . ALA A 1 90 ? 3.410 -4.347 -11.358 1.00 72.62 90 ALA A O 1
ATOM 673 N N . GLU A 1 91 ? 5.354 -3.212 -11.377 1.00 71.81 91 GLU A N 1
ATOM 674 C CA . GLU A 1 91 ? 5.316 -2.858 -9.955 1.00 71.81 91 GLU A CA 1
ATOM 675 C C . GLU A 1 91 ? 4.107 -1.959 -9.640 1.00 71.81 91 GLU A C 1
ATOM 677 O O . GLU A 1 91 ? 3.371 -2.219 -8.689 1.00 71.81 91 GLU A O 1
ATOM 682 N N . GLN A 1 92 ? 3.833 -0.938 -10.459 1.00 74.56 92 GLN A N 1
ATOM 683 C CA . GLN A 1 92 ? 2.684 -0.046 -10.259 1.00 74.56 92 GLN A CA 1
ATOM 684 C C . GLN A 1 92 ? 1.328 -0.763 -10.372 1.00 74.56 92 GLN A C 1
ATOM 686 O O . GLN A 1 92 ? 0.405 -0.436 -9.619 1.00 74.56 92 GLN A O 1
ATOM 691 N N . GLU A 1 93 ? 1.195 -1.748 -11.262 1.00 79.75 93 GLU A N 1
ATOM 692 C CA . GLU A 1 93 ? -0.012 -2.576 -11.376 1.00 79.75 93 GLU A CA 1
ATOM 693 C C . GLU A 1 93 ? -0.197 -3.497 -10.154 1.00 79.75 93 GLU A C 1
ATOM 695 O O . GLU A 1 93 ? -1.307 -3.575 -9.615 1.00 79.75 93 GLU A O 1
ATOM 700 N N . GLU A 1 94 ? 0.874 -4.116 -9.641 1.00 83.19 94 GLU A N 1
ATOM 701 C CA . GLU A 1 94 ? 0.826 -4.913 -8.405 1.00 83.19 94 GLU A CA 1
ATOM 702 C C . GLU A 1 94 ? 0.480 -4.046 -7.181 1.00 83.19 94 GLU A C 1
ATOM 704 O O . GLU A 1 94 ? -0.419 -4.380 -6.398 1.00 83.19 94 GLU A O 1
ATOM 709 N N . LEU A 1 95 ? 1.141 -2.890 -7.039 1.00 84.00 95 LEU A N 1
ATOM 710 C CA . LEU A 1 95 ? 0.869 -1.911 -5.984 1.00 84.00 95 LEU A CA 1
ATOM 711 C C . LEU A 1 95 ? -0.598 -1.482 -5.988 1.00 84.00 95 LEU A C 1
ATOM 713 O O . LEU A 1 95 ? -1.222 -1.419 -4.924 1.00 84.00 95 LEU A O 1
ATOM 717 N N . ARG A 1 96 ? -1.156 -1.228 -7.175 1.00 87.31 96 ARG A N 1
ATOM 718 C CA . ARG A 1 96 ? -2.562 -0.868 -7.350 1.00 87.31 96 ARG A CA 1
ATOM 719 C C . ARG A 1 96 ? -3.496 -1.991 -6.902 1.00 87.31 96 ARG A C 1
ATOM 721 O O . ARG A 1 96 ? -4.362 -1.731 -6.070 1.00 87.31 96 ARG A O 1
ATOM 728 N N . GLY A 1 97 ? -3.305 -3.222 -7.382 1.00 89.88 97 GLY A N 1
ATOM 729 C CA . GLY A 1 97 ? -4.146 -4.360 -6.985 1.00 89.88 97 GLY A CA 1
ATOM 730 C C . GLY A 1 97 ? -4.100 -4.628 -5.474 1.00 89.88 97 GLY A C 1
ATOM 731 O O . GLY A 1 97 ? -5.129 -4.869 -4.839 1.00 89.88 97 GLY A O 1
ATOM 732 N N . ARG A 1 98 ? -2.917 -4.485 -4.863 1.00 91.81 98 ARG A N 1
ATOM 733 C CA . ARG A 1 98 ? -2.727 -4.596 -3.408 1.00 91.81 98 ARG A CA 1
ATOM 734 C C . ARG A 1 98 ? -3.451 -3.492 -2.629 1.00 91.81 98 ARG A C 1
ATOM 736 O O . ARG A 1 98 ? -3.976 -3.760 -1.549 1.00 91.81 98 ARG A O 1
ATOM 743 N N . LEU A 1 99 ? -3.479 -2.262 -3.145 1.00 90.88 99 LEU A N 1
ATOM 744 C CA . LEU A 1 99 ? -4.222 -1.152 -2.537 1.00 90.88 99 LEU A CA 1
ATOM 745 C C . LEU A 1 99 ? -5.737 -1.333 -2.685 1.00 90.88 99 LEU A C 1
ATOM 747 O O . LEU A 1 99 ? -6.451 -1.165 -1.700 1.00 90.88 99 LEU A O 1
ATOM 751 N N . GLU A 1 100 ? -6.219 -1.742 -3.860 1.00 94.44 100 GLU A N 1
ATOM 752 C CA . GLU A 1 100 ? -7.639 -2.039 -4.102 1.00 94.44 100 GLU A CA 1
ATOM 753 C C . GLU A 1 100 ? -8.139 -3.161 -3.164 1.00 94.44 100 GLU A C 1
ATOM 755 O O . GLU A 1 100 ? -9.193 -3.015 -2.542 1.00 94.44 100 GLU A O 1
ATOM 760 N N . HIS A 1 101 ? -7.343 -4.218 -2.940 1.00 95.19 101 HIS A N 1
ATOM 761 C CA . HIS A 1 101 ? -7.658 -5.255 -1.946 1.00 95.19 101 HIS A CA 1
ATOM 762 C C . HIS A 1 101 ? -7.703 -4.710 -0.507 1.00 95.19 101 HIS A C 1
ATOM 764 O O . HIS A 1 101 ? -8.622 -5.034 0.245 1.00 95.19 101 HIS A O 1
ATOM 770 N N . LYS A 1 102 ? -6.734 -3.872 -0.106 1.00 93.75 102 LYS A N 1
ATOM 771 C CA . LYS A 1 102 ? -6.722 -3.250 1.232 1.00 93.75 102 LYS A CA 1
ATOM 772 C C . LYS A 1 102 ? -7.939 -2.354 1.463 1.00 93.75 102 LYS A C 1
ATOM 774 O O . LYS A 1 102 ? -8.494 -2.381 2.557 1.00 93.75 102 LYS A O 1
ATOM 779 N N . VAL A 1 103 ? -8.369 -1.590 0.456 1.00 95.94 103 VAL A N 1
ATOM 780 C CA . VAL A 1 103 ? -9.591 -0.773 0.540 1.00 95.94 103 VAL A CA 1
ATOM 781 C C . VAL A 1 103 ? -10.811 -1.669 0.753 1.00 95.94 103 VAL A C 1
ATOM 783 O O . VAL A 1 103 ? -11.527 -1.466 1.728 1.00 95.94 103 VAL A O 1
ATOM 786 N N . ALA A 1 104 ? -10.993 -2.711 -0.063 1.00 95.75 104 ALA A N 1
ATOM 787 C CA . ALA A 1 104 ? -12.123 -3.632 0.076 1.00 95.75 104 ALA A CA 1
ATOM 788 C C . ALA A 1 104 ? -12.150 -4.357 1.440 1.00 95.75 104 ALA A C 1
ATOM 790 O O . ALA A 1 104 ? -13.215 -4.543 2.032 1.00 95.75 104 ALA A O 1
ATOM 791 N N . GLU A 1 105 ? -10.986 -4.744 1.974 1.00 95.88 105 GLU A N 1
ATOM 792 C CA . GLU A 1 105 ? -10.885 -5.328 3.316 1.00 95.88 105 GLU A CA 1
ATOM 793 C C . GLU A 1 105 ? -11.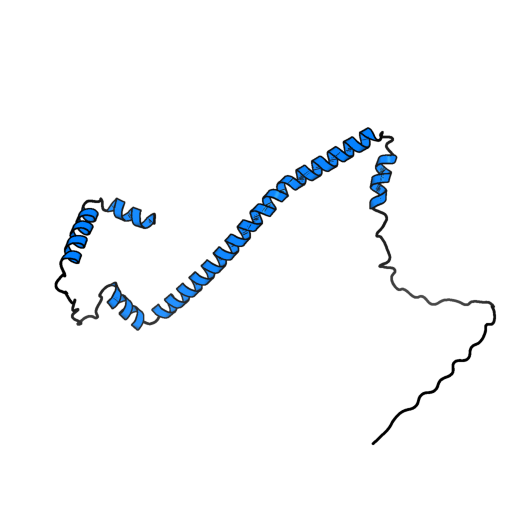273 -4.322 4.410 1.00 95.88 105 GLU A C 1
ATOM 795 O O . GLU A 1 105 ? -12.053 -4.661 5.303 1.00 95.88 105 GLU A O 1
ATOM 800 N N . LEU A 1 106 ? -10.767 -3.087 4.339 1.00 94.88 106 LEU A N 1
ATOM 801 C CA . LEU A 1 106 ? -11.070 -2.031 5.309 1.00 94.88 106 LEU A CA 1
ATOM 802 C C . LEU A 1 106 ? -12.536 -1.587 5.248 1.00 94.88 106 LEU A C 1
ATOM 804 O O . LEU A 1 106 ? -13.136 -1.351 6.295 1.00 94.88 106 LEU A O 1
ATOM 808 N N . GLU A 1 107 ? -13.139 -1.525 4.061 1.00 95.06 107 GLU A N 1
ATOM 809 C CA . GLU A 1 107 ? -14.571 -1.254 3.888 1.00 95.06 107 GLU A CA 1
ATOM 810 C C . GLU A 1 107 ? -15.428 -2.372 4.493 1.00 95.06 107 GLU A C 1
ATOM 812 O O . GLU A 1 107 ? -16.368 -2.082 5.237 1.00 95.06 107 GLU A O 1
ATOM 817 N N . ARG A 1 108 ? -15.061 -3.647 4.279 1.00 93.94 108 ARG A N 1
ATOM 818 C CA . ARG A 1 108 ? -15.725 -4.781 4.943 1.00 93.94 108 ARG A CA 1
ATOM 819 C C . ARG A 1 108 ? -15.584 -4.694 6.463 1.00 93.94 108 ARG A C 1
ATOM 821 O O . ARG A 1 108 ? -16.580 -4.819 7.167 1.00 93.94 108 ARG A O 1
ATOM 828 N N . ARG A 1 109 ? -14.377 -4.425 6.976 1.00 90.06 109 ARG A N 1
ATOM 829 C CA . ARG A 1 109 ? -14.128 -4.237 8.418 1.00 90.06 109 ARG A CA 1
ATOM 830 C C . ARG A 1 109 ? -14.921 -3.072 9.002 1.00 90.06 109 ARG A C 1
ATOM 832 O O . ARG A 1 109 ? -15.411 -3.187 10.119 1.00 90.06 109 ARG A O 1
ATOM 839 N N . LYS A 1 110 ? -15.072 -1.972 8.264 1.00 92.25 110 LYS A N 1
ATOM 840 C CA . LYS A 1 110 ? -15.903 -0.839 8.679 1.00 92.25 110 LYS A CA 1
ATOM 841 C C . LYS A 1 110 ? -17.369 -1.255 8.794 1.00 92.25 110 LYS A C 1
ATOM 843 O O . LYS A 1 110 ? -17.964 -0.999 9.829 1.00 92.25 110 LYS A O 1
ATOM 848 N N . ALA A 1 111 ? -17.911 -1.947 7.791 1.00 91.31 111 ALA A N 1
ATOM 849 C CA . ALA A 1 111 ? -19.284 -2.455 7.827 1.00 91.31 111 ALA A CA 1
ATOM 850 C C . ALA A 1 111 ? -19.508 -3.495 8.947 1.0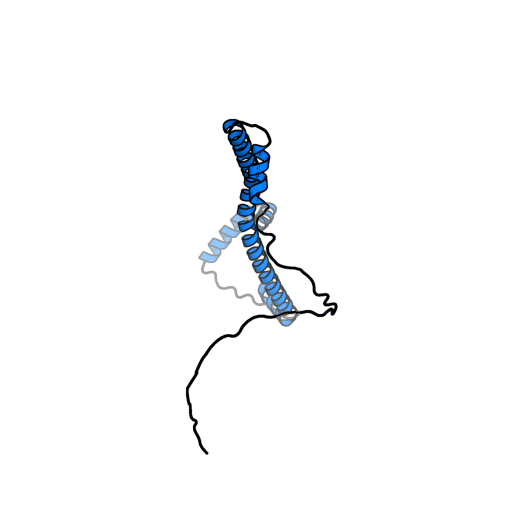0 91.31 111 ALA A C 1
ATOM 852 O O . ALA A 1 111 ? -20.549 -3.477 9.594 1.00 91.31 111 ALA A O 1
ATOM 853 N N . GLU A 1 112 ? -18.523 -4.359 9.231 1.00 88.12 112 GLU A N 1
ATOM 854 C CA . GLU A 1 112 ? -18.542 -5.267 10.394 1.00 88.12 112 GLU A CA 1
ATOM 855 C C . GLU A 1 112 ? -18.606 -4.497 11.731 1.00 88.12 112 GLU A C 1
ATOM 857 O O . GLU A 1 112 ? -19.265 -4.948 12.662 1.00 88.12 112 GLU A O 1
ATOM 862 N N . LEU A 1 113 ? -17.938 -3.341 11.831 1.00 89.12 113 LEU A N 1
ATOM 863 C CA . LEU A 1 113 ? -17.865 -2.503 13.039 1.00 89.12 113 LEU A CA 1
ATOM 864 C C . LEU A 1 113 ? -18.987 -1.452 13.150 1.00 89.12 113 LEU A C 1
ATOM 866 O O . LEU A 1 113 ? -19.056 -0.748 14.156 1.00 89.12 113 LEU A O 1
ATOM 870 N N . GLU A 1 114 ? -19.863 -1.332 12.149 1.00 89.81 114 GLU A N 1
ATOM 871 C CA . GLU A 1 114 ? -21.080 -0.510 12.234 1.00 89.81 114 GLU A CA 1
ATOM 872 C C . GLU A 1 114 ? -22.174 -1.187 13.091 1.00 89.81 114 GLU A C 1
ATOM 874 O O . GLU A 1 114 ? -23.087 -0.508 13.563 1.00 89.81 114 GLU A O 1
ATOM 879 N N . ASP A 1 115 ? -22.057 -2.496 13.358 1.00 92.88 115 ASP A N 1
ATOM 880 C CA . ASP A 1 115 ? -22.904 -3.227 14.309 1.00 92.88 115 ASP A CA 1
ATOM 881 C C . ASP A 1 115 ? -22.397 -3.046 15.761 1.00 92.88 115 ASP A C 1
ATOM 883 O O . ASP A 1 115 ? -21.280 -3.479 16.079 1.00 92.88 115 ASP A O 1
ATOM 887 N N . PRO A 1 116 ? -23.195 -2.464 16.684 1.00 88.88 116 PRO A N 1
ATOM 888 C CA . PRO A 1 116 ? -22.797 -2.311 18.084 1.00 88.88 116 PRO A CA 1
ATOM 889 C C . PRO A 1 116 ? -22.462 -3.644 18.769 1.00 88.88 116 PRO A C 1
ATOM 891 O O . PRO A 1 116 ? -21.577 -3.667 19.625 1.00 88.88 116 PRO A O 1
ATOM 894 N N . ALA A 1 117 ? -23.077 -4.763 18.368 1.00 89.81 117 ALA A N 1
ATOM 895 C CA . ALA A 1 117 ? -22.777 -6.072 18.949 1.00 89.81 117 ALA A CA 1
ATOM 896 C C . ALA A 1 117 ? -21.335 -6.526 18.651 1.00 89.81 117 ALA A C 1
ATOM 898 O O . ALA A 1 117 ? -20.700 -7.165 19.494 1.00 89.81 117 ALA A O 1
ATOM 899 N N . GLN A 1 118 ? -20.782 -6.162 17.487 1.00 90.00 118 GLN A N 1
ATOM 900 C CA . GLN A 1 118 ? -19.374 -6.420 17.165 1.00 90.00 118 GLN A CA 1
ATOM 901 C C . GLN A 1 118 ? -18.429 -5.492 17.928 1.00 90.00 118 GLN A C 1
ATOM 903 O O . GLN A 1 118 ? -17.377 -5.938 18.389 1.00 90.00 118 GLN A O 1
ATOM 908 N N . VAL A 1 119 ? -18.808 -4.224 18.119 1.00 89.75 119 VAL A N 1
ATOM 909 C CA . VAL A 1 119 ? -18.029 -3.282 18.938 1.00 89.75 119 VAL A CA 1
ATOM 910 C C . VAL A 1 119 ? -17.940 -3.775 20.386 1.00 89.75 119 VAL A C 1
ATOM 912 O O . VAL A 1 119 ? -16.845 -3.819 20.947 1.00 89.75 119 VAL A O 1
ATOM 915 N N . GLU A 1 120 ? -19.052 -4.224 20.974 1.00 90.19 120 GLU A N 1
ATOM 916 C CA . GLU A 1 120 ? -19.078 -4.825 22.315 1.00 90.19 120 GLU A CA 1
ATOM 917 C C . GLU A 1 120 ? -18.246 -6.113 22.398 1.00 90.19 120 GLU A C 1
ATOM 919 O O . GLU A 1 120 ? -17.472 -6.294 23.344 1.00 90.19 120 GLU A O 1
ATOM 924 N N . ALA A 1 121 ? -18.365 -7.006 21.408 1.00 88.31 121 ALA A N 1
ATOM 925 C CA . ALA A 1 121 ? -17.604 -8.252 21.365 1.00 88.31 121 ALA A CA 1
ATOM 926 C C . ALA A 1 121 ? -16.089 -8.002 21.270 1.00 88.31 121 ALA A C 1
ATOM 928 O O . ALA A 1 121 ? -15.316 -8.596 22.028 1.00 88.31 121 ALA A O 1
ATOM 929 N N . GLU A 1 122 ? -15.652 -7.101 20.388 1.00 89.00 122 GLU A N 1
ATOM 930 C CA . GLU A 1 122 ? -14.232 -6.800 20.193 1.00 89.00 122 GLU A CA 1
ATOM 931 C C . GLU A 1 122 ? -13.660 -5.980 21.368 1.00 89.00 122 GLU A C 1
ATOM 933 O O . GLU A 1 122 ? -12.526 -6.231 21.787 1.00 89.00 122 GLU A O 1
ATOM 938 N N . ALA A 1 123 ? -14.448 -5.091 21.989 1.00 92.56 123 ALA A N 1
ATOM 939 C CA . ALA A 1 123 ? -14.069 -4.393 23.223 1.00 92.56 123 ALA A CA 1
ATOM 940 C C . ALA A 1 123 ? -13.915 -5.361 24.410 1.00 92.56 123 ALA A C 1
ATOM 942 O O . ALA A 1 123 ? -12.909 -5.311 25.125 1.00 92.56 123 ALA A O 1
ATOM 943 N N . ARG A 1 124 ? -14.848 -6.306 24.593 1.00 90.12 124 ARG A N 1
ATOM 944 C CA . ARG A 1 124 ? -14.745 -7.350 25.628 1.00 90.12 124 ARG A CA 1
ATOM 945 C C . ARG A 1 124 ? -13.567 -8.299 25.368 1.00 90.12 124 ARG A C 1
ATOM 947 O O . ARG A 1 124 ? -12.901 -8.725 26.310 1.00 90.12 124 ARG A O 1
ATOM 954 N N . LYS A 1 125 ? -13.259 -8.595 24.102 1.00 89.75 125 LYS A N 1
ATOM 955 C CA . LYS A 1 125 ? -12.163 -9.491 23.699 1.00 89.75 125 LYS A CA 1
ATOM 956 C C . LYS A 1 125 ? -10.771 -8.857 23.796 1.00 89.75 125 LYS A C 1
ATOM 958 O O . LYS A 1 125 ? -9.860 -9.512 24.295 1.00 89.75 125 LYS A O 1
ATOM 963 N N . ARG A 1 126 ? -10.588 -7.620 23.315 1.00 90.75 126 ARG A N 1
ATOM 964 C CA . ARG A 1 126 ? -9.277 -6.936 23.283 1.00 90.75 126 ARG A CA 1
ATOM 965 C C . ARG A 1 126 ? -9.008 -6.075 24.511 1.00 90.75 126 ARG A C 1
ATOM 967 O O . ARG A 1 126 ? -7.896 -6.094 25.022 1.00 90.75 126 ARG A O 1
ATOM 974 N N . LEU A 1 127 ? -10.007 -5.321 24.970 1.00 90.44 127 LEU A N 1
ATOM 975 C CA . LEU A 1 127 ? -9.863 -4.335 26.052 1.00 90.44 127 LEU A CA 1
ATOM 976 C C . LEU A 1 127 ? -10.368 -4.861 27.406 1.00 90.44 127 LEU A C 1
ATOM 978 O O . LEU A 1 127 ? -10.238 -4.175 28.415 1.00 90.44 127 LEU A O 1
ATOM 982 N N . ARG A 1 128 ? -10.952 -6.070 27.431 1.00 89.88 128 ARG A N 1
ATOM 983 C CA . ARG A 1 128 ? -11.616 -6.680 28.601 1.00 89.88 128 ARG A CA 1
ATOM 984 C C . ARG A 1 128 ? -12.687 -5.780 29.231 1.00 89.88 128 ARG A C 1
ATOM 986 O O . ARG A 1 128 ? -12.948 -5.864 30.428 1.00 89.88 128 ARG A O 1
ATOM 993 N N . TYR A 1 129 ? -13.318 -4.938 28.414 1.00 90.94 129 TYR A N 1
ATOM 994 C CA . TYR A 1 129 ? -14.435 -4.103 28.845 1.00 90.94 129 TYR A CA 1
ATOM 995 C C . TYR A 1 129 ? -15.681 -4.947 29.133 1.00 90.94 129 TYR A C 1
ATOM 997 O O . TYR A 1 129 ? -15.915 -5.990 28.519 1.00 90.94 129 TYR A O 1
ATOM 1005 N N . VAL A 1 130 ? -16.475 -4.470 30.085 1.00 90.06 130 VAL A N 1
ATOM 1006 C CA . VAL A 1 130 ? -17.730 -5.071 30.544 1.00 90.06 130 VAL A CA 1
ATOM 1007 C C . VAL A 1 130 ? -18.783 -3.980 30.701 1.00 90.06 130 VAL A C 1
ATOM 1009 O O . VAL A 1 130 ? -18.439 -2.804 30.856 1.00 90.06 130 VAL A O 1
ATOM 1012 N N . MET A 1 131 ? -20.060 -4.351 30.656 1.00 89.81 131 MET A N 1
ATOM 1013 C CA . MET A 1 131 ? -21.143 -3.383 30.833 1.00 89.81 131 MET A CA 1
ATOM 1014 C C . MET A 1 131 ? -21.237 -2.916 32.296 1.00 89.81 131 MET A C 1
ATOM 1016 O O . MET A 1 131 ? -20.893 -3.675 33.207 1.00 89.81 131 MET A O 1
ATOM 1020 N N . PRO A 1 132 ? -21.723 -1.689 32.570 1.00 89.88 132 PRO A N 1
ATOM 1021 C CA . PRO A 1 132 ? -21.937 -1.223 33.937 1.00 89.88 132 PRO A CA 1
ATOM 1022 C C . PRO A 1 132 ? -22.837 -2.187 34.729 1.00 89.88 132 PRO A C 1
ATOM 1024 O O . PRO A 1 132 ? -24.000 -2.380 34.385 1.00 89.88 132 PRO A O 1
ATOM 1027 N N . GLY A 1 133 ? -22.291 -2.786 35.792 1.00 90.94 133 GLY A N 1
ATOM 1028 C CA . GLY A 1 133 ? -22.970 -3.793 36.621 1.00 90.94 133 GLY A CA 1
ATOM 1029 C C . GLY A 1 133 ? -22.561 -5.250 36.355 1.00 90.94 133 GLY A C 1
ATOM 1030 O O . GLY A 1 133 ? -22.937 -6.122 37.135 1.00 90.94 133 GLY A O 1
ATOM 1031 N N . GLU A 1 134 ? -21.769 -5.531 35.316 1.00 88.69 134 GLU A N 1
ATOM 1032 C CA . GLU A 1 134 ? -21.146 -6.845 35.101 1.00 88.69 134 GLU A CA 1
ATOM 1033 C C . GLU A 1 134 ? -19.852 -6.994 35.929 1.00 88.69 134 GLU A C 1
ATOM 1035 O O . GLU A 1 134 ? -19.045 -6.067 36.018 1.00 88.69 134 GLU A O 1
ATOM 1040 N N . THR A 1 135 ? -19.607 -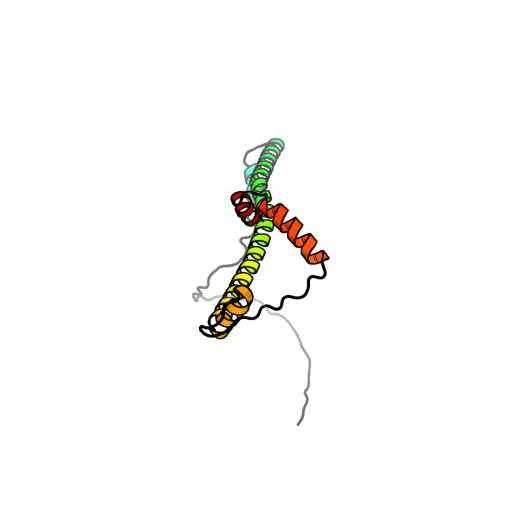8.188 36.482 1.00 88.50 135 THR A N 1
ATOM 1041 C CA . THR A 1 135 ? -18.349 -8.530 37.173 1.00 88.50 135 THR A CA 1
ATOM 1042 C C . THR A 1 135 ? -17.468 -9.392 36.258 1.00 88.50 135 THR A C 1
ATOM 1044 O O . THR A 1 135 ? -17.866 -10.514 35.936 1.00 88.50 135 THR A O 1
ATOM 1047 N N . PRO A 1 136 ? -16.278 -8.926 35.832 1.00 87.69 136 PRO A N 1
ATOM 1048 C CA . PRO A 1 136 ? -15.380 -9.717 34.996 1.00 87.69 136 PRO A CA 1
ATOM 1049 C C . PRO A 1 136 ? -14.680 -10.813 35.808 1.00 87.69 136 PRO A C 1
ATOM 1051 O O . PRO A 1 136 ? -14.157 -10.563 36.893 1.00 87.69 136 PRO A O 1
ATOM 1054 N N . TYR A 1 137 ? -14.587 -12.013 35.234 1.00 86.38 137 TYR A N 1
ATOM 1055 C CA . TYR A 1 137 ? -13.771 -13.108 35.760 1.00 86.38 137 TYR A CA 1
ATOM 1056 C C . TYR A 1 137 ? -12.568 -13.350 34.846 1.00 86.38 137 TYR A C 1
ATOM 1058 O O . TYR A 1 137 ? -12.707 -13.421 33.625 1.00 86.38 137 TYR A O 1
ATOM 1066 N N . ILE A 1 138 ? -11.385 -13.506 35.440 1.00 83.12 138 ILE A N 1
ATOM 1067 C CA . ILE A 1 138 ? -10.154 -13.887 34.739 1.00 83.12 138 ILE A CA 1
ATOM 1068 C C . ILE A 1 138 ? -9.751 -15.266 35.252 1.00 83.12 138 ILE A C 1
ATOM 1070 O O . ILE A 1 138 ? -9.543 -15.447 36.450 1.00 83.12 138 ILE A O 1
ATOM 1074 N N . VAL A 1 139 ? -9.650 -16.243 34.349 1.00 85.75 139 VAL A N 1
ATOM 1075 C CA . VAL A 1 139 ? -9.190 -17.588 34.704 1.00 85.75 139 VAL A CA 1
ATOM 1076 C C . VAL A 1 139 ? -7.671 -17.551 34.844 1.00 85.75 139 VAL A C 1
ATOM 1078 O O . VAL A 1 139 ? -6.957 -17.480 33.847 1.00 85.75 139 VAL A O 1
ATOM 1081 N N . GLN A 1 140 ? -7.181 -17.588 36.080 1.00 81.69 140 GLN A N 1
ATOM 1082 C CA . GLN A 1 140 ? -5.773 -17.856 36.359 1.00 81.69 140 GLN A CA 1
ATOM 1083 C C . GLN A 1 140 ? -5.572 -19.372 36.318 1.00 81.69 140 GLN A C 1
ATOM 1085 O O . GLN A 1 140 ? -6.088 -20.091 37.174 1.00 81.69 140 GLN A O 1
ATOM 1090 N N . LEU A 1 141 ? -4.864 -19.868 35.302 1.00 79.00 141 LEU A N 1
ATOM 1091 C CA . LEU A 1 141 ? -4.347 -21.234 35.336 1.00 79.00 141 LEU A CA 1
ATOM 1092 C C . LEU A 1 141 ? -3.104 -21.235 36.240 1.00 79.00 141 LEU A C 1
ATOM 1094 O O . LEU A 1 141 ? -2.320 -20.289 36.158 1.00 79.00 141 LEU A O 1
ATOM 1098 N N . PRO A 1 142 ? -2.904 -22.257 37.094 1.00 74.88 142 PRO A N 1
ATOM 1099 C CA . PRO A 1 142 ? -1.649 -22.401 37.820 1.00 74.88 142 PRO A CA 1
ATOM 1100 C C . PRO A 1 142 ? -0.519 -22.569 36.802 1.00 74.88 142 PRO A C 1
ATOM 1102 O O . PRO A 1 142 ? -0.575 -23.465 35.957 1.00 74.88 142 PRO A O 1
ATOM 1105 N N . ASP A 1 143 ? 0.464 -21.674 36.863 1.00 63.72 143 ASP A N 1
ATOM 1106 C CA . ASP A 1 143 ? 1.516 -21.579 35.856 1.00 63.72 143 ASP A CA 1
ATOM 1107 C C . ASP A 1 143 ? 2.329 -22.885 35.830 1.00 63.72 143 ASP A C 1
ATOM 1109 O O . ASP A 1 143 ? 2.880 -23.326 36.847 1.00 63.72 143 ASP A O 1
ATOM 1113 N N . SER A 1 144 ? 2.384 -23.550 34.673 1.00 62.50 144 SER A N 1
ATOM 1114 C CA . SER A 1 144 ? 3.319 -24.652 34.466 1.00 62.50 144 SER A CA 1
ATOM 1115 C C . SER A 1 144 ? 4.699 -24.032 34.279 1.00 62.50 144 SER A C 1
ATOM 1117 O O . SER A 1 144 ? 5.102 -23.807 33.142 1.00 62.50 144 SER A O 1
ATOM 1119 N N . GLY A 1 145 ? 5.369 -23.761 35.409 1.00 60.78 145 GLY A N 1
ATOM 1120 C CA . GLY A 1 145 ? 6.326 -22.666 35.670 1.00 60.78 145 GLY A CA 1
ATOM 1121 C C . GLY A 1 145 ? 7.457 -22.327 34.690 1.00 60.78 145 GLY A C 1
ATOM 1122 O O . GLY A 1 145 ? 8.168 -21.364 34.938 1.00 60.78 145 GLY A O 1
ATOM 1123 N N . ARG A 1 146 ? 7.595 -23.034 33.567 1.00 62.31 146 ARG A N 1
ATOM 1124 C CA . ARG A 1 146 ? 8.353 -22.570 32.398 1.00 62.31 146 ARG A CA 1
ATOM 1125 C C . ARG A 1 146 ? 7.785 -21.265 31.824 1.00 62.31 146 ARG A C 1
ATOM 1127 O O . ARG A 1 146 ? 8.558 -20.386 31.469 1.00 62.31 146 ARG A O 1
ATOM 1134 N N . ASP A 1 147 ? 6.460 -21.115 31.742 1.00 61.47 147 ASP A N 1
ATOM 1135 C CA . ASP A 1 147 ? 5.859 -19.933 31.096 1.00 61.47 147 ASP A CA 1
ATOM 1136 C C . ASP A 1 147 ? 5.918 -18.672 31.985 1.00 61.47 147 ASP A C 1
ATOM 1138 O O . ASP A 1 147 ? 5.884 -17.557 31.461 1.00 61.47 147 ASP A O 1
ATOM 1142 N N . ALA A 1 148 ? 6.044 -18.835 33.308 1.00 61.91 148 ALA A N 1
ATOM 1143 C CA . ALA A 1 148 ? 6.395 -17.766 34.245 1.00 61.91 148 ALA A CA 1
ATOM 1144 C C . ALA A 1 148 ? 7.857 -17.319 34.083 1.00 61.91 148 ALA A C 1
ATOM 1146 O O . ALA A 1 148 ? 8.104 -16.132 33.895 1.00 61.91 148 ALA A O 1
ATOM 1147 N N . GLU A 1 149 ? 8.804 -18.263 34.088 1.00 61.84 149 GLU A N 1
ATOM 1148 C CA . GLU A 1 149 ? 10.251 -18.001 34.028 1.00 61.84 149 GLU A CA 1
ATOM 1149 C C . GLU A 1 149 ? 10.646 -17.234 32.751 1.00 61.84 149 GLU A C 1
ATOM 1151 O O . GLU A 1 149 ? 11.307 -16.199 32.824 1.00 61.84 149 GLU A O 1
ATOM 1156 N N . TYR A 1 150 ? 10.136 -17.650 31.582 1.00 61.53 150 TYR A N 1
ATOM 1157 C CA . TYR A 1 150 ? 10.353 -16.908 30.330 1.00 61.53 150 TYR A CA 1
ATOM 1158 C C . TYR A 1 150 ? 9.703 -15.519 30.322 1.00 61.53 150 TYR A C 1
ATOM 1160 O O . TYR A 1 150 ? 10.217 -14.612 29.666 1.00 61.53 150 TYR A O 1
ATOM 1168 N N . ARG A 1 151 ? 8.571 -15.342 31.017 1.00 63.91 151 ARG A N 1
ATOM 1169 C CA . ARG A 1 151 ? 7.880 -14.050 31.092 1.00 63.91 151 ARG A CA 1
ATOM 1170 C C . ARG A 1 151 ? 8.657 -13.079 31.968 1.00 63.91 151 ARG A C 1
ATOM 1172 O O . ARG A 1 151 ? 8.919 -11.976 31.505 1.00 63.91 151 ARG A O 1
ATOM 1179 N N . GLU A 1 152 ? 9.073 -13.504 33.160 1.00 66.00 152 GLU A N 1
ATOM 1180 C CA . GLU A 1 152 ? 9.855 -12.684 34.093 1.00 66.00 152 GLU A CA 1
ATOM 1181 C C . GLU A 1 152 ? 11.185 -12.229 33.473 1.00 66.00 152 GLU A C 1
ATOM 1183 O O . GLU A 1 152 ? 11.466 -11.032 33.487 1.00 66.00 152 GLU A O 1
ATOM 1188 N N . GLU A 1 153 ? 11.950 -13.120 32.827 1.00 66.25 153 GLU A N 1
ATOM 1189 C CA . GLU A 1 153 ? 13.207 -12.719 32.171 1.00 66.25 153 GLU A CA 1
ATOM 1190 C C . GLU A 1 153 ? 12.970 -11.777 30.971 1.00 66.25 153 GLU A C 1
ATOM 1192 O O . GLU A 1 153 ? 13.734 -10.831 30.762 1.00 66.25 153 GLU A O 1
ATOM 1197 N N . SER A 1 154 ? 11.877 -11.961 30.216 1.00 67.00 154 SER A N 1
ATOM 1198 C CA . SER A 1 154 ? 11.513 -11.03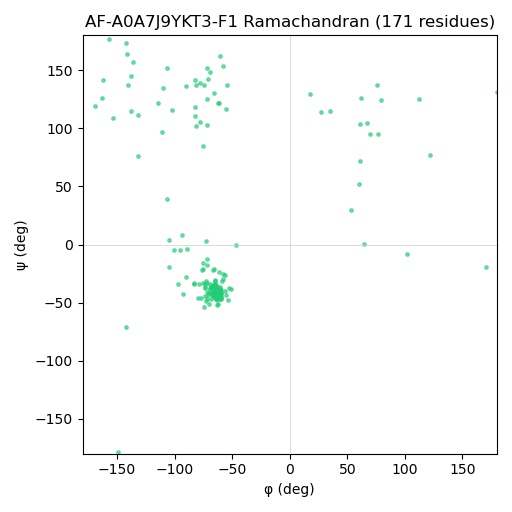8 29.130 1.00 67.00 154 SER A CA 1
ATOM 1199 C C . SER A 1 154 ? 11.034 -9.670 29.634 1.00 67.00 154 SER A C 1
ATOM 1201 O O . SER A 1 154 ? 11.445 -8.644 29.092 1.00 67.00 154 SER A O 1
ATOM 1203 N N . ASP A 1 155 ? 10.223 -9.636 30.695 1.00 69.69 155 ASP A N 1
ATOM 1204 C CA . ASP A 1 155 ? 9.716 -8.403 31.298 1.00 69.69 155 ASP A CA 1
ATOM 1205 C C . ASP A 1 155 ? 10.855 -7.631 31.979 1.00 69.69 155 ASP A C 1
ATOM 1207 O O . ASP A 1 155 ? 10.898 -6.405 31.875 1.00 69.69 155 ASP A O 1
ATOM 1211 N N . GLU A 1 156 ? 11.822 -8.310 32.606 1.00 70.00 156 GLU A N 1
ATOM 1212 C CA . GLU A 1 156 ? 12.996 -7.667 33.206 1.00 70.00 156 GLU A CA 1
ATOM 1213 C C . GLU A 1 156 ? 13.975 -7.140 32.141 1.00 70.00 156 GLU A C 1
ATOM 1215 O O . GLU A 1 156 ? 14.444 -6.002 32.253 1.00 70.00 156 GLU A O 1
ATOM 1220 N N . ALA A 1 157 ? 14.218 -7.879 31.052 1.00 68.31 157 ALA A N 1
ATOM 1221 C CA . ALA A 1 157 ? 14.999 -7.374 29.918 1.00 68.31 157 ALA A CA 1
ATOM 1222 C C . ALA A 1 157 ? 14.363 -6.112 29.294 1.00 68.31 157 ALA A C 1
ATOM 1224 O O . ALA A 1 157 ? 15.054 -5.122 29.050 1.00 68.31 157 ALA A O 1
ATOM 1225 N N . VAL A 1 158 ? 13.038 -6.112 29.110 1.00 67.00 158 VAL A N 1
ATOM 1226 C CA . VAL A 1 158 ? 12.270 -4.975 28.568 1.00 67.00 158 VAL A CA 1
ATOM 1227 C C . VAL A 1 158 ? 12.148 -3.824 29.580 1.00 67.00 158 VAL A C 1
ATOM 1229 O O . VAL A 1 158 ? 12.105 -2.657 29.185 1.00 67.00 158 VAL A O 1
ATOM 1232 N N . ALA A 1 159 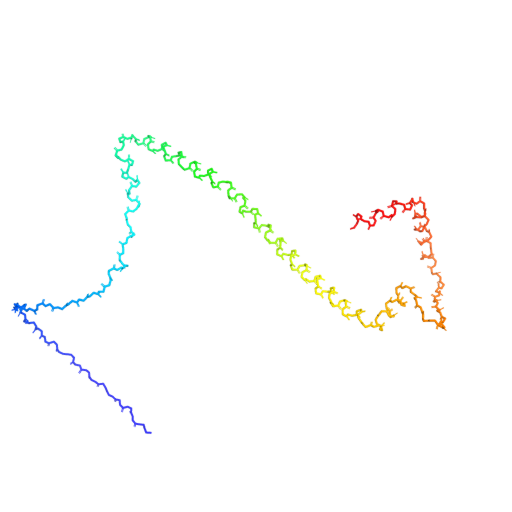? 12.115 -4.097 30.887 1.00 71.38 159 ALA A N 1
ATOM 1233 C CA . ALA A 1 159 ? 12.062 -3.069 31.929 1.00 71.38 159 ALA A CA 1
ATOM 1234 C C . ALA A 1 159 ? 13.368 -2.267 32.039 1.00 71.38 159 ALA A C 1
ATOM 1236 O O . ALA 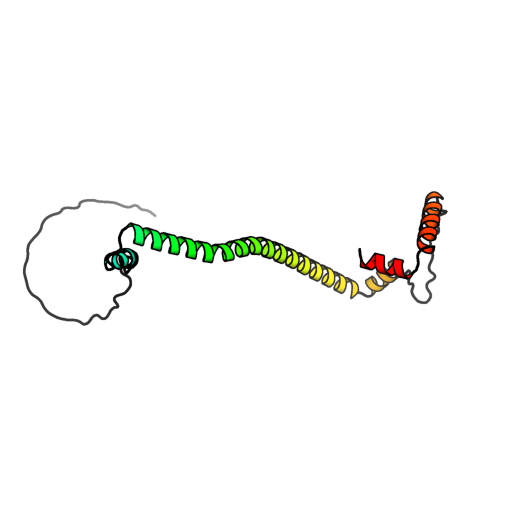A 1 159 ? 13.312 -1.065 32.311 1.00 71.38 159 ALA A O 1
ATOM 1237 N N . ASN A 1 160 ? 14.515 -2.909 31.792 1.00 77.88 160 ASN A N 1
ATOM 1238 C CA . ASN A 1 160 ? 15.837 -2.278 31.823 1.00 77.88 160 ASN A CA 1
ATOM 1239 C C . ASN A 1 160 ? 16.106 -1.327 30.635 1.00 77.88 160 ASN A C 1
ATOM 1241 O O . ASN A 1 160 ? 17.054 -0.542 30.686 1.00 77.88 160 ASN A O 1
ATOM 1245 N N . GLU A 1 161 ? 15.278 -1.347 29.587 1.00 82.81 161 GLU A N 1
ATOM 1246 C CA . GLU A 1 161 ? 15.430 -0.472 28.420 1.00 82.81 161 GLU A CA 1
ATOM 1247 C C . GLU A 1 161 ? 14.668 0.864 28.591 1.00 82.81 161 GLU A C 1
ATOM 1249 O O . GLU A 1 161 ? 13.508 0.864 29.033 1.00 82.81 161 GLU A O 1
ATOM 1254 N N . PRO A 1 162 ? 15.248 2.029 28.233 1.00 89.75 162 PRO A N 1
ATOM 1255 C CA . PRO A 1 162 ? 14.546 3.310 28.292 1.00 89.75 162 PRO A CA 1
ATOM 1256 C C . PRO A 1 162 ? 13.220 3.284 27.519 1.00 89.75 162 PRO A C 1
ATOM 1258 O O . PRO A 1 162 ? 13.132 2.782 26.402 1.00 89.75 162 PRO A O 1
ATOM 1261 N N . TRP A 1 163 ? 12.163 3.862 28.100 1.00 86.88 163 TRP A N 1
ATOM 1262 C CA . TRP A 1 163 ? 10.809 3.828 27.517 1.00 86.88 163 TRP A CA 1
ATOM 1263 C C . TRP A 1 163 ? 10.725 4.439 26.108 1.00 86.88 163 TRP A C 1
ATOM 1265 O O . TRP A 1 163 ? 9.826 4.099 25.343 1.00 86.88 163 TRP A O 1
ATOM 1275 N N . TYR A 1 164 ? 11.644 5.352 25.780 1.00 86.38 164 TYR A N 1
ATOM 1276 C CA . TYR A 1 164 ? 11.727 6.010 24.481 1.00 86.38 164 TYR A CA 1
ATOM 1277 C C . TYR A 1 164 ? 12.224 5.044 23.399 1.00 86.38 164 TYR A C 1
ATOM 1279 O O . TYR A 1 164 ? 11.587 4.946 22.356 1.00 86.38 164 TYR A O 1
ATOM 1287 N N . ASP A 1 165 ? 13.290 4.280 23.650 1.00 87.69 165 ASP A N 1
ATOM 1288 C CA . ASP A 1 165 ? 13.860 3.353 22.660 1.00 87.69 165 ASP A CA 1
ATOM 1289 C C . ASP A 1 165 ? 12.850 2.252 22.287 1.00 87.69 165 ASP A C 1
ATOM 1291 O O . ASP A 1 165 ? 12.639 1.968 21.105 1.00 87.69 165 ASP A O 1
ATOM 1295 N N . ARG A 1 166 ? 12.092 1.772 23.284 1.00 84.81 166 ARG A N 1
ATOM 1296 C CA . ARG A 1 166 ? 10.946 0.859 23.119 1.00 84.81 166 ARG A CA 1
ATOM 1297 C C . ARG A 1 166 ? 9.794 1.415 22.273 1.00 84.81 166 ARG A C 1
ATOM 1299 O O . ARG A 1 166 ? 9.004 0.640 21.742 1.00 84.81 166 ARG A O 1
ATOM 1306 N N . LEU A 1 167 ? 9.660 2.739 22.162 1.00 87.88 167 LEU A N 1
ATOM 1307 C CA . LEU A 1 167 ? 8.636 3.377 21.329 1.00 87.88 167 LEU A CA 1
ATOM 1308 C C . LEU A 1 167 ? 9.076 3.474 19.861 1.00 87.88 167 LEU A C 1
ATOM 1310 O O . LEU A 1 167 ? 8.236 3.378 18.970 1.00 87.88 167 LEU A O 1
ATOM 1314 N N . TRP A 1 168 ? 10.372 3.674 19.602 1.00 86.31 168 TRP A N 1
ATOM 1315 C CA . TRP A 1 168 ? 10.889 3.844 18.239 1.00 86.31 168 TRP A CA 1
ATOM 1316 C C . TRP A 1 168 ? 11.150 2.529 17.519 1.00 86.31 168 TRP A C 1
ATOM 1318 O O . TRP A 1 168 ? 10.924 2.477 16.310 1.00 86.31 168 TRP A O 1
ATOM 1328 N N . SER A 1 169 ? 11.548 1.473 18.234 1.00 81.44 169 SER A N 1
ATOM 1329 C CA . SER A 1 169 ? 11.729 0.137 17.648 1.00 81.44 169 SER A CA 1
ATOM 1330 C C . SER A 1 169 ? 10.472 -0.325 16.896 1.00 81.44 169 SER A C 1
ATOM 1332 O O . SER A 1 169 ? 10.557 -0.656 15.714 1.00 81.44 169 SER A O 1
ATOM 1334 N N . GLY A 1 170 ? 9.295 -0.194 17.518 1.00 80.50 170 GLY A N 1
ATOM 1335 C CA . GLY A 1 170 ? 7.990 -0.522 16.922 1.00 80.50 170 GLY A CA 1
ATOM 1336 C C . GLY A 1 170 ? 7.467 0.443 15.842 1.00 80.50 170 GLY A C 1
ATOM 1337 O O . GLY A 1 170 ? 6.346 0.265 15.371 1.00 80.50 170 GLY A O 1
ATOM 1338 N N . VAL A 1 171 ? 8.231 1.476 15.465 1.00 86.81 171 VAL A N 1
ATOM 1339 C CA . VAL A 1 171 ? 7.956 2.350 14.300 1.00 86.81 171 VAL A CA 1
ATOM 1340 C C . VAL A 1 171 ? 8.898 2.032 13.130 1.00 86.81 171 VAL A C 1
ATOM 1342 O O . VAL A 1 171 ? 8.613 2.395 11.989 1.00 86.81 171 VAL A O 1
ATOM 1345 N N . THR A 1 172 ? 10.026 1.371 13.405 1.00 75.81 172 THR A N 1
ATOM 1346 C CA . THR A 1 172 ? 11.040 0.986 12.408 1.00 75.81 172 THR A CA 1
ATOM 1347 C C . THR A 1 172 ? 10.896 -0.441 11.870 1.00 75.81 172 THR A C 1
ATOM 1349 O O . THR A 1 172 ? 11.649 -0.807 10.967 1.00 75.81 172 THR A O 1
ATOM 1352 N N . GLU A 1 173 ? 9.949 -1.215 12.407 1.00 49.66 173 GLU A N 1
ATOM 1353 C CA . GLU A 1 173 ? 9.572 -2.578 11.991 1.00 49.66 173 GLU A CA 1
ATOM 1354 C C . GLU A 1 173 ? 8.288 -2.583 11.135 1.00 49.66 173 GLU A C 1
ATOM 1356 O O . GLU A 1 173 ? 8.302 -3.253 10.075 1.00 49.66 173 GLU A O 1
#

pLDDT: mean 71.18, std 17.68, range [39.78, 95.94]

Sequence (173 aa):
MAGRGSARRGGRTPRTGSDRSRRPERVLGTRPARERLRSGLRSKRVAGAARALGLSTTRRAAIAALVVCSLAFTIAVPLRTYLAQQADVAEQEELRGRLEHKVAELERRKAELEDPAQVEAEARKRLRYVMPGETPYIVQLPDSGRDAEYREESDEAVANEPWYDRLWSGVTE

Foldseek 3Di:
DDDDDDDDDDDDDDDDDDDDDDDDDDDDDDDDDDDDDPPDPPVVVVVVVVVVPPDDPVVVVVVVVVVVVVVCVVVVVVVVVVVVVVVVVVVVVVVVVVVVVVVVVVVVVVVCVVDVVSVVVVCCVPVVDDDVPDDDDDDDDDDPCVVVVVVVVVVVVVVPDPPVVVVVVVVVD